Protein AF-A0A9E1YYZ7-F1 (afdb_monomer_lite)

Secondary structure (DSSP, 8-state):
---SHHHHHHHHHHHHHHHHHHHHHHHHHHH------EEEEEEETTEEEEEEE-SSS-EEEEEEETTTTEEEEEEEE-TTSS-EEEEEEEEEHHHHHHHHT-

Structure (mmCIF, N/CA/C/O backbone):
data_AF-A0A9E1YYZ7-F1
#
_entry.id   AF-A0A9E1YYZ7-F1
#
loop_
_atom_site.group_PDB
_atom_site.id
_atom_site.type_symbol
_atom_site.label_atom_id
_atom_site.label_alt_id
_atom_site.label_comp_id
_atom_site.label_asym_id
_atom_site.label_entity_id
_atom_site.label_seq_id
_atom_site.pdbx_PDB_ins_code
_atom_site.Cartn_x
_atom_site.Cartn_y
_atom_site.Cartn_z
_atom_site.occupancy
_atom_site.B_iso_or_equiv
_atom_site.auth_seq_id
_atom_site.auth_comp_id
_atom_site.auth_asym_id
_atom_site.auth_atom_id
_atom_site.pdbx_PDB_model_num
ATOM 1 N N . MET A 1 1 ? -28.867 10.443 60.320 1.00 43.88 1 MET A N 1
ATOM 2 C CA . MET A 1 1 ? -29.256 9.345 59.411 1.00 43.88 1 MET A CA 1
ATOM 3 C C . MET A 1 1 ? -29.344 9.903 57.996 1.00 43.88 1 MET A C 1
ATOM 5 O O . MET A 1 1 ? -30.410 10.310 57.576 1.00 43.88 1 MET A O 1
ATOM 9 N N . MET A 1 2 ? -28.209 10.028 57.307 1.00 48.16 2 MET A N 1
ATOM 10 C CA . MET A 1 2 ? -28.109 10.442 55.899 1.00 48.16 2 MET A CA 1
ATOM 11 C C . MET A 1 2 ? -26.745 9.946 55.428 1.00 48.16 2 MET A C 1
ATOM 13 O O . MET A 1 2 ? -25.747 10.566 55.770 1.00 48.16 2 MET A O 1
ATOM 17 N N . ASN A 1 3 ? -26.691 8.775 54.784 1.00 55.59 3 ASN A N 1
ATOM 18 C CA . ASN A 1 3 ? -25.524 8.370 53.983 1.00 55.59 3 ASN A CA 1
ATOM 19 C C . ASN A 1 3 ? -25.725 7.140 53.078 1.00 55.59 3 ASN A C 1
ATOM 21 O O . ASN A 1 3 ? -24.778 6.725 52.421 1.00 55.59 3 ASN A O 1
ATOM 25 N N . GLU A 1 4 ? -26.925 6.561 52.990 1.00 52.31 4 GLU A N 1
ATOM 26 C CA . GLU A 1 4 ? -27.126 5.338 52.192 1.00 52.31 4 GLU A CA 1
ATOM 27 C C . GLU A 1 4 ? -27.673 5.596 50.780 1.00 52.31 4 GLU A C 1
ATOM 29 O O . GLU A 1 4 ? -27.535 4.746 49.909 1.00 52.31 4 GLU A O 1
ATOM 34 N N . GLN A 1 5 ? -28.238 6.777 50.497 1.00 52.91 5 GLN A N 1
ATOM 35 C CA . GLN A 1 5 ? -28.765 7.087 49.158 1.00 52.91 5 GLN A CA 1
ATOM 36 C C . GLN A 1 5 ? -27.691 7.565 48.165 1.00 52.91 5 GLN A C 1
ATOM 38 O O . GLN A 1 5 ? -27.871 7.438 46.955 1.00 52.91 5 GLN A O 1
ATOM 43 N N . GLN A 1 6 ? -26.560 8.097 48.638 1.00 53.53 6 GLN A N 1
ATOM 44 C CA . GLN A 1 6 ? -25.582 8.767 47.769 1.00 53.53 6 GLN A CA 1
ATOM 45 C C . GLN A 1 6 ? -24.652 7.787 47.029 1.00 53.53 6 GLN A C 1
ATOM 47 O O . GLN A 1 6 ? -24.253 8.048 45.894 1.00 53.53 6 GLN A O 1
ATOM 52 N N . THR A 1 7 ? -24.366 6.624 47.616 1.00 54.91 7 THR A N 1
ATOM 53 C CA . THR A 1 7 ? -23.560 5.550 47.007 1.00 54.91 7 THR A CA 1
ATOM 54 C C . THR A 1 7 ? -24.288 4.844 45.864 1.00 54.91 7 THR A C 1
ATOM 56 O O . THR A 1 7 ? -23.683 4.560 44.830 1.00 54.91 7 THR A O 1
ATOM 59 N N . THR A 1 8 ? -25.595 4.609 45.997 1.00 56.97 8 THR A N 1
ATOM 60 C CA . THR A 1 8 ? -26.405 3.964 44.951 1.00 56.97 8 THR A CA 1
ATOM 61 C C . THR A 1 8 ? -26.566 4.863 43.723 1.00 56.97 8 THR A C 1
ATOM 63 O O . THR A 1 8 ? -26.434 4.388 42.595 1.00 56.97 8 THR A O 1
ATOM 66 N N . ILE A 1 9 ? -26.775 6.171 43.929 1.00 59.41 9 ILE A N 1
ATOM 67 C CA . ILE A 1 9 ? -26.885 7.160 42.842 1.00 59.41 9 ILE A CA 1
ATOM 68 C C . ILE A 1 9 ? -25.544 7.316 42.106 1.00 59.41 9 ILE A C 1
ATOM 70 O O . ILE A 1 9 ? -25.521 7.377 40.875 1.00 59.41 9 ILE A O 1
ATOM 74 N N . GLY A 1 10 ? -24.423 7.318 42.838 1.00 61.66 10 GLY A N 1
ATOM 75 C CA . GLY A 1 10 ? -23.079 7.371 42.252 1.00 61.66 10 GLY A CA 1
ATOM 76 C C . GLY A 1 10 ? -22.781 6.173 41.346 1.00 61.66 10 GLY A C 1
ATOM 77 O O . GLY A 1 10 ? -22.338 6.353 40.212 1.00 61.66 10 GLY A O 1
ATOM 78 N N . ASN A 1 11 ? -23.112 4.959 41.798 1.00 69.50 11 ASN A N 1
ATOM 79 C CA . ASN A 1 11 ? -22.945 3.743 40.997 1.00 69.50 11 ASN A CA 1
ATOM 80 C C . ASN A 1 11 ? -23.853 3.721 39.763 1.00 69.50 11 ASN A C 1
ATOM 82 O O . ASN A 1 11 ? -23.386 3.395 38.674 1.00 69.50 11 ASN A O 1
ATOM 86 N N . ALA A 1 12 ? -25.125 4.101 39.902 1.00 74.56 12 ALA A N 1
ATOM 87 C CA . ALA A 1 12 ? -26.054 4.143 38.774 1.00 74.56 12 ALA A CA 1
ATOM 88 C C . ALA A 1 12 ? -25.608 5.145 37.694 1.00 74.56 12 ALA A C 1
ATOM 90 O O . ALA A 1 12 ? -25.683 4.853 36.501 1.00 74.56 12 ALA A O 1
ATOM 91 N N . THR A 1 13 ? -25.083 6.301 38.108 1.00 79.12 13 THR A N 1
ATOM 92 C CA . THR A 1 13 ? -24.608 7.349 37.190 1.00 79.12 13 THR A CA 1
ATOM 93 C C . THR A 1 13 ? -23.330 6.932 36.456 1.00 79.12 13 THR A C 1
ATOM 95 O O . THR A 1 13 ? -23.216 7.155 35.252 1.00 79.12 13 THR A O 1
ATOM 98 N N . LEU A 1 14 ? -22.389 6.282 37.152 1.00 78.69 14 LEU A N 1
ATOM 99 C CA . LEU A 1 14 ? -21.162 5.741 36.550 1.00 78.69 14 LEU A CA 1
ATOM 100 C C . LEU A 1 14 ? -21.459 4.631 35.539 1.00 78.69 14 LEU A C 1
ATOM 102 O O . LEU A 1 14 ? -20.870 4.591 34.462 1.00 78.69 14 LEU A O 1
ATOM 106 N N . TRP A 1 15 ? -22.403 3.747 35.861 1.00 86.62 15 TRP A N 1
ATOM 107 C CA . TRP A 1 15 ? -22.825 2.697 34.941 1.00 86.62 15 TRP A CA 1
ATOM 108 C C . TRP A 1 15 ? -23.518 3.266 33.702 1.00 86.62 15 TRP A C 1
ATOM 110 O O . TRP A 1 15 ? -23.216 2.847 32.586 1.00 86.62 15 TRP A O 1
ATOM 120 N N . ALA A 1 16 ? -24.394 4.258 33.872 1.00 83.50 16 ALA A N 1
ATOM 121 C CA . ALA A 1 16 ? -25.065 4.911 3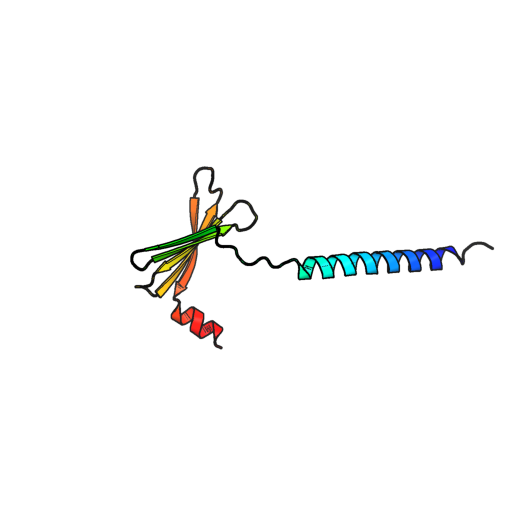2.752 1.00 83.50 16 ALA A CA 1
ATOM 122 C C . ALA A 1 16 ? -24.070 5.591 31.794 1.00 83.50 16 ALA A C 1
ATOM 124 O O . ALA A 1 16 ? -24.181 5.429 30.578 1.00 83.50 16 ALA A O 1
ATOM 125 N N . SER A 1 17 ? -23.066 6.304 32.316 1.00 85.00 17 SER A N 1
ATOM 126 C CA . SER A 1 17 ? -22.048 6.947 31.475 1.00 85.00 17 SER A CA 1
ATOM 127 C C . SER A 1 17 ? -21.137 5.930 30.785 1.00 85.00 17 SER A C 1
ATOM 129 O O . SER A 1 17 ? -20.847 6.090 29.598 1.00 85.00 17 SER A O 1
ATOM 131 N N . ALA A 1 18 ? -20.762 4.841 31.465 1.00 85.31 18 ALA A N 1
ATOM 132 C CA . ALA A 1 18 ? -19.983 3.756 30.870 1.00 85.31 18 ALA A CA 1
ATOM 133 C C . ALA A 1 18 ? -20.716 3.098 29.689 1.00 85.31 18 ALA A C 1
ATOM 135 O O . ALA A 1 18 ? -20.107 2.862 28.643 1.00 85.31 18 ALA A O 1
ATOM 136 N N . PHE A 1 19 ? -22.028 2.866 29.804 1.00 90.56 19 PHE A N 1
ATOM 137 C CA . PHE A 1 19 ? -22.834 2.334 28.701 1.00 90.56 19 PHE A CA 1
ATOM 138 C C . PHE A 1 19 ? -22.910 3.292 27.513 1.00 90.56 19 PHE A C 1
ATOM 140 O O . PHE A 1 19 ? -22.756 2.856 26.373 1.00 90.56 19 PHE A O 1
ATOM 147 N N . ILE A 1 20 ? -23.100 4.590 27.759 1.00 91.94 20 ILE A N 1
ATOM 148 C CA . ILE A 1 20 ? -23.171 5.600 26.693 1.00 91.94 20 ILE A CA 1
ATOM 149 C C . ILE A 1 20 ? -21.833 5.708 25.953 1.00 91.94 20 ILE A C 1
ATOM 151 O O . ILE A 1 20 ? -21.810 5.706 24.722 1.00 91.94 20 ILE A O 1
ATOM 155 N N . ILE A 1 21 ? -20.715 5.750 26.684 1.00 87.38 21 ILE A N 1
ATOM 156 C CA . ILE A 1 21 ? -19.371 5.788 26.091 1.00 87.38 21 ILE A CA 1
ATOM 157 C C . ILE A 1 21 ? -19.117 4.515 25.278 1.00 87.38 21 ILE A C 1
ATOM 159 O O . ILE A 1 21 ? -18.666 4.593 24.139 1.00 87.38 21 ILE A O 1
ATOM 163 N N . THR A 1 22 ? -19.468 3.347 25.818 1.00 87.69 22 THR A N 1
ATOM 164 C CA . THR A 1 22 ? -19.304 2.063 25.119 1.00 87.69 22 THR A CA 1
ATOM 165 C C . THR A 1 22 ? -20.143 2.010 23.842 1.00 87.69 22 THR A C 1
ATOM 167 O O . THR A 1 22 ? -19.644 1.608 22.792 1.00 87.69 22 THR A O 1
ATOM 170 N N . ALA A 1 23 ? -21.394 2.475 23.891 1.00 87.19 23 ALA A N 1
ATOM 171 C CA . ALA A 1 23 ? -22.258 2.561 22.718 1.00 87.19 23 ALA A CA 1
ATOM 172 C C . ALA A 1 23 ? -21.680 3.506 21.651 1.00 87.19 23 ALA A C 1
ATOM 174 O O . ALA A 1 23 ? -21.665 3.159 20.473 1.00 87.19 23 ALA A O 1
ATOM 175 N N . LEU A 1 24 ? -21.142 4.663 22.052 1.00 84.69 24 LEU A N 1
ATOM 176 C CA . LEU A 1 24 ? -20.461 5.591 21.145 1.00 84.69 24 LEU A CA 1
ATOM 177 C C . LEU A 1 24 ? -19.230 4.957 20.492 1.00 84.69 24 LEU A C 1
ATOM 179 O O . LEU A 1 24 ? -19.067 5.079 19.281 1.00 84.69 24 LEU A O 1
ATOM 183 N N . VAL A 1 25 ? -18.404 4.242 21.258 1.00 83.44 25 VAL A N 1
ATOM 184 C CA . VAL A 1 25 ? -17.220 3.542 20.736 1.00 83.44 25 VAL A CA 1
ATOM 185 C C . VAL A 1 25 ? -17.617 2.467 19.724 1.00 83.44 25 VAL A C 1
ATOM 187 O O . VAL A 1 25 ? -17.015 2.401 18.657 1.00 83.44 25 VAL A O 1
ATOM 190 N N . LEU A 1 26 ? -18.651 1.669 20.008 1.00 83.06 26 LEU A N 1
ATOM 191 C CA . LEU A 1 26 ? -19.148 0.639 19.087 1.00 83.06 26 LEU A CA 1
ATOM 192 C C . LEU A 1 26 ? -19.741 1.236 17.801 1.00 83.06 26 LEU A C 1
ATOM 194 O O . LEU A 1 26 ? -19.515 0.724 16.706 1.00 83.06 26 LEU A O 1
ATOM 198 N N . VAL A 1 27 ? -20.476 2.345 17.911 1.00 83.19 27 VAL A N 1
ATOM 199 C CA . VAL A 1 27 ? -21.023 3.051 16.743 1.00 83.19 27 VAL A CA 1
ATOM 200 C C . VAL A 1 27 ? -19.905 3.698 15.921 1.00 83.19 27 VAL A C 1
ATOM 202 O O . VAL A 1 27 ? -19.951 3.665 14.693 1.00 83.19 27 VAL A O 1
ATOM 205 N N . MET A 1 28 ? -18.887 4.273 16.565 1.00 74.00 28 MET A N 1
ATOM 206 C CA . MET A 1 28 ? -17.749 4.882 15.874 1.00 74.00 28 MET A CA 1
ATOM 207 C C . MET A 1 28 ? -16.823 3.839 15.241 1.00 74.00 28 MET A C 1
ATOM 209 O O . MET A 1 28 ? -16.352 4.070 14.130 1.00 74.00 28 MET A O 1
ATOM 213 N N . SER A 1 29 ? -16.610 2.682 15.876 1.00 58.22 29 SER A N 1
ATOM 214 C CA . SER A 1 29 ? -15.776 1.609 15.321 1.00 58.22 29 SER A CA 1
ATOM 215 C C . SER A 1 29 ? -16.396 0.997 14.065 1.00 58.22 29 SER A C 1
ATOM 217 O O . SER A 1 29 ? -15.693 0.785 13.082 1.00 58.22 29 SER A O 1
ATOM 219 N N . GLY A 1 30 ? -17.723 0.824 14.033 1.00 61.88 30 GLY A N 1
ATOM 220 C CA . GLY A 1 30 ? -18.440 0.380 12.834 1.00 61.88 30 GLY A CA 1
ATOM 221 C C . GLY A 1 30 ? -18.422 1.397 11.685 1.00 61.88 30 GLY A C 1
ATOM 222 O O . GLY A 1 30 ? -18.565 1.021 10.524 1.00 61.88 30 GLY A O 1
ATOM 223 N N . ARG A 1 31 ? -18.220 2.687 11.990 1.00 58.78 31 ARG A N 1
ATOM 224 C CA . ARG A 1 31 ? -18.056 3.763 10.993 1.00 58.78 31 ARG A CA 1
ATOM 225 C C . ARG A 1 31 ? -16.600 3.997 10.602 1.00 58.78 31 ARG A C 1
ATOM 227 O O . ARG A 1 31 ? -16.348 4.724 9.642 1.00 58.78 31 ARG A O 1
ATOM 234 N N . HIS A 1 32 ? -15.649 3.378 11.298 1.00 44.88 32 HIS A N 1
ATOM 235 C CA . HIS A 1 32 ? -14.233 3.449 10.972 1.00 44.88 32 HIS A CA 1
ATOM 236 C C . HIS A 1 32 ? -13.896 2.471 9.843 1.00 44.88 32 HIS A C 1
ATOM 238 O O . HIS A 1 32 ? -13.125 1.530 9.985 1.00 44.88 32 HIS A O 1
ATOM 244 N N . THR A 1 33 ? -14.492 2.705 8.677 1.00 46.16 33 THR A N 1
ATOM 245 C CA . THR A 1 33 ? -14.023 2.125 7.424 1.00 46.16 33 THR A CA 1
ATOM 246 C C . THR A 1 33 ? -13.049 3.117 6.806 1.00 46.16 33 THR A C 1
ATOM 248 O O . THR A 1 33 ? -13.357 3.741 5.789 1.00 46.16 33 THR A O 1
ATOM 251 N N . GLN A 1 34 ? -11.879 3.311 7.422 1.00 47.56 34 GLN A N 1
ATOM 252 C CA . GLN A 1 34 ? -10.759 3.918 6.704 1.00 47.56 34 GLN A CA 1
ATOM 253 C C . GLN A 1 34 ? -10.297 2.897 5.658 1.00 47.56 34 GLN A C 1
ATOM 255 O O . GLN A 1 34 ? -9.321 2.174 5.823 1.00 47.56 34 GLN A O 1
ATOM 260 N N . ARG A 1 35 ? -11.065 2.781 4.570 1.00 42.81 35 ARG A N 1
ATOM 261 C CA . ARG A 1 35 ? -10.520 2.260 3.324 1.00 42.81 35 ARG A CA 1
ATOM 262 C C . ARG A 1 35 ? -9.406 3.232 2.961 1.00 42.81 35 ARG A C 1
ATOM 264 O O . ARG A 1 35 ? -9.668 4.433 2.916 1.00 42.81 35 ARG A O 1
ATOM 271 N N . ALA A 1 36 ? -8.189 2.726 2.774 1.00 44.53 36 ALA A N 1
ATOM 272 C CA . ALA A 1 36 ? -7.112 3.504 2.181 1.00 44.53 36 ALA A CA 1
ATOM 273 C C . ALA A 1 36 ? -7.636 4.011 0.834 1.00 44.53 36 ALA A C 1
ATOM 275 O O . ALA A 1 36 ? -7.825 3.233 -0.100 1.00 44.53 36 ALA A O 1
ATOM 276 N N . ASN A 1 37 ? -8.036 5.279 0.795 1.00 43.97 37 ASN A N 1
ATOM 277 C CA . ASN A 1 37 ? -8.577 5.882 -0.403 1.00 43.97 37 ASN A CA 1
ATOM 278 C C . ASN A 1 37 ? -7.372 6.399 -1.169 1.00 43.97 37 ASN A C 1
ATOM 280 O O . ASN A 1 37 ? -6.698 7.320 -0.708 1.00 43.97 37 ASN A O 1
ATOM 284 N N . ALA A 1 38 ? -7.062 5.738 -2.278 1.00 53.28 38 ALA A N 1
ATOM 285 C CA . ALA A 1 38 ? -6.058 6.244 -3.184 1.00 53.28 38 ALA A CA 1
ATOM 286 C C . ALA A 1 38 ? -6.612 7.524 -3.813 1.00 53.28 38 ALA A C 1
ATOM 288 O O . ALA A 1 38 ? -7.580 7.463 -4.570 1.00 53.28 38 ALA A O 1
ATOM 289 N N . GLU A 1 39 ? -6.036 8.676 -3.476 1.00 66.12 39 GLU A N 1
ATOM 290 C CA . GLU A 1 39 ? -6.455 9.956 -4.057 1.00 66.12 39 GLU A CA 1
ATOM 291 C C . GLU A 1 39 ? -6.158 10.007 -5.556 1.00 66.12 39 GLU A C 1
ATOM 293 O O . GLU A 1 39 ? -6.901 10.625 -6.318 1.00 66.12 3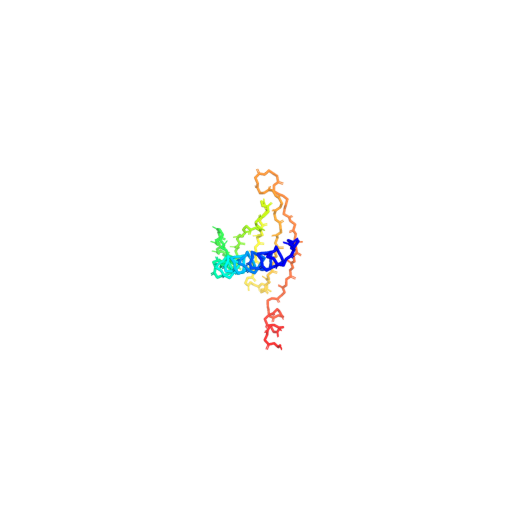9 GLU A O 1
ATOM 298 N N . GLY A 1 40 ? -5.113 9.304 -5.993 1.00 69.50 40 GLY A N 1
ATOM 299 C CA . GLY A 1 40 ? -4.778 9.138 -7.395 1.00 69.50 40 GLY A CA 1
ATOM 300 C C . GLY A 1 40 ? -4.184 7.765 -7.666 1.00 69.50 40 GLY A C 1
ATOM 301 O O . GLY A 1 40 ? -3.315 7.290 -6.934 1.00 69.50 40 GLY A O 1
ATOM 302 N N . VAL A 1 41 ? -4.643 7.145 -8.752 1.00 80.00 41 VAL A N 1
ATOM 303 C CA . VAL A 1 41 ? -4.002 5.977 -9.357 1.00 80.00 41 VAL A CA 1
ATOM 304 C C . VAL A 1 41 ? -3.635 6.344 -10.782 1.00 80.00 41 VAL A C 1
ATOM 306 O O . VAL A 1 41 ? -4.495 6.774 -11.551 1.00 80.00 41 VAL A O 1
ATOM 309 N N . ASN A 1 42 ? -2.366 6.185 -11.139 1.00 83.25 42 ASN A N 1
ATOM 310 C CA . ASN A 1 42 ? -1.905 6.352 -12.510 1.00 83.25 42 ASN A CA 1
ATOM 311 C C . ASN A 1 42 ? -1.067 5.137 -12.897 1.00 83.25 42 ASN A C 1
ATOM 313 O O . ASN A 1 42 ? -0.154 4.763 -12.167 1.00 83.25 42 ASN A O 1
ATOM 317 N N . SER A 1 43 ? -1.397 4.515 -14.024 1.00 85.62 43 SER A N 1
ATOM 318 C CA . SER A 1 43 ? -0.676 3.361 -14.545 1.00 85.62 43 SER A CA 1
ATOM 319 C C . SER A 1 43 ? -0.239 3.652 -15.974 1.00 85.62 43 SER A C 1
ATOM 321 O O . SER A 1 43 ? -1.066 3.973 -16.830 1.00 85.62 43 SER A O 1
ATOM 323 N N . ALA A 1 44 ? 1.068 3.588 -16.216 1.00 84.88 44 ALA A N 1
ATOM 324 C CA . ALA A 1 44 ? 1.664 3.821 -17.522 1.00 84.88 44 ALA A CA 1
ATOM 325 C C . ALA A 1 44 ? 3.015 3.106 -17.629 1.00 84.88 44 ALA A C 1
ATOM 327 O O . ALA A 1 44 ? 3.807 3.121 -16.690 1.00 84.88 44 ALA A O 1
ATOM 328 N N . ASN A 1 45 ? 3.300 2.530 -18.801 1.00 85.06 45 ASN A N 1
ATOM 329 C CA . ASN A 1 45 ? 4.595 1.925 -19.142 1.00 85.06 45 ASN A CA 1
ATOM 330 C C . ASN A 1 45 ? 5.125 0.906 -18.110 1.00 85.06 45 ASN A C 1
ATOM 332 O O . ASN A 1 45 ? 6.311 0.921 -17.804 1.00 85.06 45 ASN A O 1
ATOM 336 N N . GLY A 1 46 ? 4.257 0.048 -17.563 1.00 84.00 46 GLY A N 1
ATOM 337 C CA . GLY A 1 46 ? 4.658 -0.974 -16.583 1.00 84.00 46 GLY A CA 1
ATOM 338 C C . GLY A 1 46 ? 4.899 -0.437 -15.171 1.00 84.00 46 GLY A C 1
ATOM 339 O O . GLY A 1 46 ? 5.368 -1.171 -14.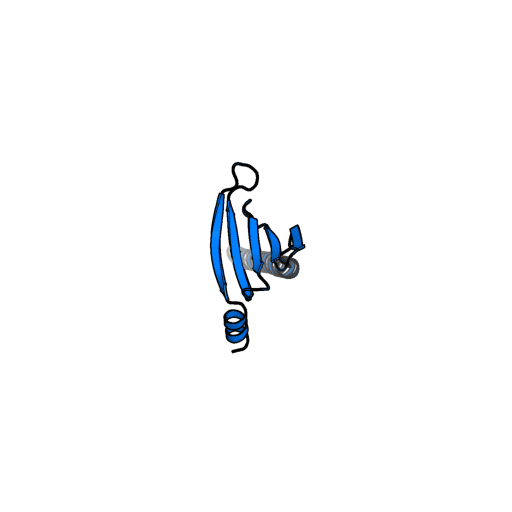310 1.00 84.00 46 GLY A O 1
ATOM 340 N N . PHE A 1 47 ? 4.567 0.829 -14.913 1.00 87.12 47 PHE A N 1
ATOM 341 C CA . PHE A 1 47 ? 4.584 1.402 -13.576 1.00 87.12 47 PHE A CA 1
ATOM 342 C C . PHE A 1 47 ? 3.172 1.765 -13.144 1.00 87.12 47 PHE A C 1
ATOM 344 O O . PHE A 1 47 ? 2.424 2.400 -13.891 1.00 87.12 47 PHE A O 1
ATOM 351 N N . THR A 1 48 ? 2.825 1.418 -11.911 1.00 88.69 48 THR A N 1
ATOM 352 C CA . THR A 1 48 ? 1.586 1.850 -11.267 1.00 88.69 48 THR A CA 1
ATOM 353 C C . THR A 1 48 ? 1.913 2.673 -10.031 1.00 88.69 48 THR A C 1
ATOM 355 O O . THR A 1 48 ? 2.583 2.212 -9.113 1.00 88.69 48 THR A O 1
ATOM 358 N N . LEU A 1 49 ? 1.427 3.908 -10.018 1.00 88.06 49 LEU A N 1
ATOM 359 C CA . LEU A 1 49 ? 1.598 4.887 -8.954 1.00 88.06 49 LEU A CA 1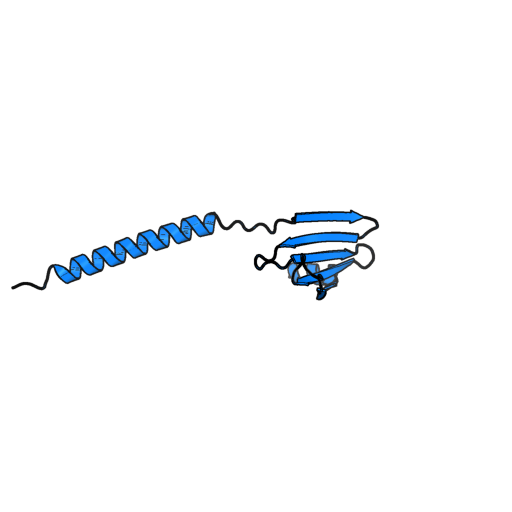
ATOM 360 C C . LEU A 1 49 ? 0.278 5.032 -8.199 1.00 88.06 49 LEU A C 1
ATOM 362 O O . LEU A 1 49 ? -0.771 5.230 -8.816 1.00 88.06 49 LEU A O 1
ATOM 366 N N . LEU A 1 50 ? 0.336 4.966 -6.874 1.00 87.44 50 LEU A N 1
ATOM 367 C CA . LEU A 1 50 ? -0.814 5.107 -5.989 1.00 87.44 50 LEU A CA 1
ATOM 368 C C . LEU A 1 50 ? -0.482 6.100 -4.879 1.00 87.44 50 LEU A C 1
ATOM 370 O O . LEU A 1 50 ? 0.429 5.852 -4.091 1.00 87.44 50 LEU A O 1
ATOM 374 N N . THR A 1 51 ? -1.216 7.204 -4.789 1.00 82.31 51 THR A N 1
ATOM 375 C CA . THR A 1 51 ? -1.059 8.172 -3.696 1.00 82.31 51 THR A CA 1
ATOM 376 C C . THR A 1 51 ? -2.150 7.989 -2.653 1.00 82.31 51 THR A C 1
ATOM 378 O O . THR A 1 51 ? -3.322 7.849 -2.988 1.00 82.31 51 THR A O 1
ATOM 381 N N . THR A 1 52 ? -1.785 8.000 -1.373 1.00 81.25 52 THR A N 1
ATOM 382 C CA . THR A 1 52 ? -2.745 8.029 -0.260 1.00 81.25 52 THR A CA 1
ATOM 383 C C . THR A 1 52 ? -2.306 9.036 0.785 1.00 81.25 52 THR A C 1
ATOM 385 O O . THR A 1 52 ? -1.127 9.134 1.131 1.00 81.25 52 THR A O 1
ATOM 388 N N . LEU A 1 53 ? -3.277 9.731 1.365 1.00 76.00 53 LEU A N 1
ATOM 389 C CA . LEU A 1 53 ? -3.050 10.551 2.545 1.00 76.00 53 LEU A CA 1
ATOM 390 C C . LEU A 1 53 ? -2.704 9.659 3.740 1.00 76.00 53 LEU A C 1
ATOM 392 O O . LEU A 1 53 ? -3.349 8.632 3.964 1.00 76.00 53 LEU A O 1
ATOM 396 N N . ASN A 1 54 ? -1.733 10.080 4.549 1.00 70.00 54 ASN A N 1
ATOM 397 C CA . ASN A 1 54 ? -1.392 9.400 5.801 1.00 70.00 54 ASN A CA 1
ATOM 398 C C . ASN A 1 54 ? -2.119 9.976 7.035 1.00 70.00 54 ASN A C 1
ATOM 400 O O . ASN A 1 54 ? -1.825 9.597 8.168 1.00 70.00 54 ASN A O 1
ATOM 404 N N . GLY A 1 55 ? -3.045 10.918 6.823 1.00 63.31 55 GLY A N 1
ATOM 405 C CA . GLY A 1 55 ? -3.837 11.561 7.875 1.00 63.31 55 GLY A CA 1
ATOM 406 C C . GLY A 1 55 ? -3.111 12.642 8.687 1.00 63.31 55 GLY A C 1
ATOM 407 O O . GLY A 1 55 ? -3.743 13.275 9.525 1.00 63.31 55 GLY A O 1
ATOM 408 N N . GLN A 1 56 ? -1.821 12.891 8.436 1.00 64.25 56 GLN A N 1
ATOM 409 C CA . GLN A 1 56 ? -0.999 13.880 9.155 1.00 64.25 56 GLN A CA 1
ATOM 410 C C . GLN A 1 56 ? -0.514 15.032 8.256 1.00 64.25 56 GLN A C 1
ATOM 412 O O . GLN A 1 56 ? 0.417 15.749 8.610 1.00 64.25 56 GLN A O 1
ATOM 417 N N . GLY A 1 57 ? -1.131 15.214 7.084 1.00 59.75 57 GLY A N 1
ATOM 418 C CA . GLY A 1 57 ? -0.692 16.202 6.089 1.00 59.75 57 GLY A CA 1
ATOM 419 C C . GLY A 1 57 ? 0.529 15.765 5.271 1.00 59.75 57 GLY A C 1
ATOM 420 O O . GLY A 1 57 ? 1.104 16.583 4.559 1.00 59.75 57 GLY A O 1
ATOM 421 N N . SER A 1 58 ? 0.909 14.490 5.362 1.00 61.06 58 SER A N 1
ATOM 422 C CA . SER A 1 58 ? 1.899 13.850 4.497 1.00 61.06 58 SER A CA 1
ATOM 423 C C . SER A 1 58 ? 1.218 12.794 3.619 1.00 61.06 58 SER A C 1
ATOM 425 O O . SER A 1 58 ? 0.131 12.292 3.930 1.00 61.06 58 SER A O 1
ATOM 427 N N . GLU A 1 59 ? 1.862 12.446 2.514 1.00 77.56 59 GLU A N 1
ATOM 428 C CA . GLU A 1 59 ? 1.343 11.493 1.529 1.00 77.56 59 GLU A CA 1
ATOM 429 C C . GLU A 1 59 ? 2.274 10.290 1.427 1.00 77.56 59 GLU A C 1
ATOM 431 O O . GLU A 1 59 ? 3.496 10.428 1.485 1.00 77.56 59 GLU A O 1
ATOM 436 N N . PHE A 1 60 ? 1.704 9.099 1.271 1.00 85.00 60 PHE A N 1
ATOM 437 C CA . PHE A 1 60 ? 2.451 7.946 0.794 1.00 85.00 60 PHE A CA 1
ATOM 438 C C . PHE A 1 60 ? 2.237 7.803 -0.705 1.00 85.00 60 PHE A C 1
ATOM 440 O O . PHE A 1 60 ? 1.101 7.846 -1.177 1.00 85.00 60 PHE A O 1
ATOM 447 N N . LEU A 1 61 ? 3.328 7.587 -1.431 1.00 86.06 61 LEU A N 1
ATOM 448 C CA . LEU A 1 61 ? 3.311 7.201 -2.832 1.00 86.06 61 LEU A CA 1
ATOM 449 C C . LEU A 1 61 ? 3.818 5.766 -2.943 1.00 86.06 61 LEU A C 1
ATOM 451 O O . LEU A 1 61 ? 4.985 5.487 -2.672 1.00 86.06 61 LEU A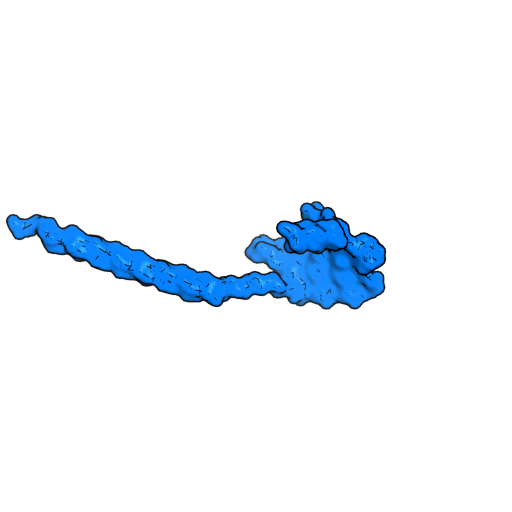 O 1
ATOM 455 N N . TYR A 1 62 ? 2.942 4.862 -3.355 1.00 89.69 62 TYR A N 1
ATOM 456 C CA . TYR A 1 62 ? 3.308 3.500 -3.709 1.00 89.69 62 TYR A CA 1
ATOM 457 C C . TYR A 1 62 ? 3.610 3.454 -5.202 1.00 89.69 62 TYR A C 1
ATOM 459 O O . TYR A 1 62 ? 2.818 3.923 -6.015 1.00 89.69 62 TYR A O 1
ATOM 467 N N . LEU A 1 63 ? 4.752 2.879 -5.546 1.00 90.56 63 LEU A N 1
ATOM 468 C CA . LEU A 1 63 ? 5.171 2.583 -6.903 1.00 90.56 63 LEU A CA 1
ATOM 469 C C . LEU A 1 63 ? 5.254 1.067 -7.044 1.00 90.56 63 LEU A C 1
ATOM 471 O O . LEU A 1 63 ? 6.007 0.416 -6.322 1.00 90.56 63 LEU A O 1
ATOM 475 N N . ILE A 1 6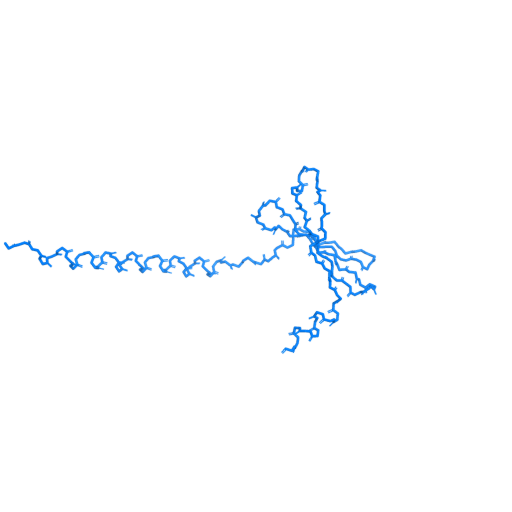4 ? 4.487 0.523 -7.974 1.00 92.56 64 ILE A N 1
ATOM 476 C CA . ILE A 1 64 ? 4.592 -0.859 -8.422 1.00 92.56 64 ILE A CA 1
ATOM 477 C C . ILE A 1 64 ? 5.289 -0.832 -9.775 1.00 92.56 64 ILE A C 1
ATOM 479 O O . ILE A 1 64 ? 4.830 -0.140 -10.681 1.00 92.56 64 ILE A O 1
ATOM 483 N N . ASP A 1 65 ? 6.399 -1.549 -9.882 1.00 92.00 65 ASP A N 1
ATOM 484 C CA . ASP A 1 65 ? 7.115 -1.790 -11.130 1.00 92.00 65 ASP A CA 1
ATOM 485 C C . ASP A 1 65 ? 6.839 -3.227 -11.577 1.00 92.00 65 ASP A C 1
ATOM 487 O O . ASP A 1 65 ? 7.204 -4.185 -10.886 1.00 92.00 65 ASP A O 1
ATOM 491 N N . ASP A 1 66 ? 6.171 -3.363 -12.719 1.00 89.56 66 ASP A N 1
ATOM 492 C CA . ASP A 1 66 ? 5.761 -4.639 -13.291 1.00 89.56 66 ASP A CA 1
ATOM 493 C C . ASP A 1 66 ? 6.957 -5.419 -13.860 1.00 89.56 66 ASP A C 1
ATOM 495 O O . ASP A 1 66 ? 6.959 -6.651 -13.805 1.00 89.56 66 ASP A O 1
ATOM 499 N N . GLU A 1 67 ? 8.000 -4.741 -14.359 1.00 90.31 67 GLU A N 1
ATOM 500 C CA . GLU A 1 67 ? 9.169 -5.413 -14.942 1.00 90.31 67 GLU A CA 1
ATOM 501 C C . GLU A 1 67 ? 10.043 -6.048 -13.864 1.00 90.31 67 GLU A C 1
ATOM 503 O O . GLU A 1 67 ? 10.445 -7.209 -13.976 1.00 90.31 67 GLU A O 1
ATOM 508 N N . SER A 1 68 ? 10.320 -5.303 -12.793 1.00 91.62 68 SER A N 1
ATOM 509 C CA . SER A 1 68 ? 11.118 -5.810 -11.672 1.00 91.62 68 SER A CA 1
ATOM 510 C C . SER A 1 68 ? 10.280 -6.526 -10.606 1.00 91.62 68 SER A C 1
ATOM 512 O O . SER A 1 68 ? 10.837 -7.131 -9.685 1.00 91.62 68 SER A O 1
ATOM 514 N N . SER A 1 69 ? 8.947 -6.504 -10.739 1.00 93.50 69 SER A N 1
ATOM 515 C CA . SER A 1 69 ? 7.995 -7.019 -9.747 1.00 93.50 69 SER A CA 1
ATOM 516 C C . SER A 1 69 ? 8.286 -6.471 -8.347 1.00 93.50 69 SER A C 1
ATOM 518 O O . SER A 1 69 ? 8.361 -7.216 -7.363 1.00 93.50 69 SER A O 1
ATOM 520 N N . MET A 1 70 ? 8.487 -5.159 -8.255 1.00 95.06 70 MET A N 1
ATOM 521 C CA . MET A 1 70 ? 8.817 -4.472 -7.011 1.00 95.06 70 MET A CA 1
ATOM 522 C C . MET A 1 70 ? 7.704 -3.539 -6.557 1.00 95.06 70 MET A C 1
ATOM 524 O O . MET A 1 70 ? 7.075 -2.854 -7.354 1.00 95.06 70 MET A O 1
ATOM 528 N N . LEU A 1 71 ? 7.520 -3.478 -5.240 1.00 93.81 71 LEU A N 1
ATOM 529 C CA . LEU A 1 71 ? 6.767 -2.438 -4.558 1.00 93.81 71 LEU A CA 1
ATOM 530 C C . LEU A 1 71 ? 7.749 -1.510 -3.852 1.00 93.81 71 LEU A C 1
ATOM 532 O O . LEU A 1 71 ? 8.511 -1.954 -2.994 1.00 93.81 71 LEU A O 1
ATOM 536 N N . ILE A 1 72 ? 7.699 -0.223 -4.164 1.00 93.31 72 ILE A N 1
ATOM 537 C CA . ILE A 1 72 ? 8.477 0.819 -3.497 1.00 93.31 72 ILE A CA 1
ATOM 538 C C . ILE A 1 72 ? 7.500 1.805 -2.866 1.00 93.31 72 ILE A C 1
ATOM 540 O O . ILE A 1 72 ? 6.534 2.226 -3.495 1.00 93.31 72 ILE A O 1
ATOM 544 N N . VAL A 1 73 ? 7.740 2.171 -1.612 1.00 92.12 73 VAL A N 1
ATOM 545 C CA . VAL A 1 73 ? 6.902 3.107 -0.862 1.00 92.12 73 VAL A CA 1
ATOM 546 C C . VAL A 1 73 ? 7.714 4.341 -0.535 1.00 92.12 73 VAL A C 1
ATOM 548 O O . VAL A 1 73 ? 8.734 4.261 0.151 1.00 92.12 73 VAL A O 1
ATOM 551 N N . TYR A 1 74 ? 7.229 5.488 -0.989 1.00 89.31 74 TYR A N 1
ATOM 552 C CA . TYR A 1 74 ? 7.777 6.794 -0.671 1.00 89.31 74 TYR A CA 1
ATOM 553 C C . TYR A 1 74 ? 6.899 7.497 0.357 1.00 89.31 74 TYR A C 1
ATOM 555 O O . TYR A 1 74 ? 5.675 7.487 0.249 1.00 89.31 74 TYR A O 1
ATOM 563 N N . SER A 1 75 ? 7.532 8.138 1.334 1.00 87.19 75 SER A N 1
ATOM 564 C CA . SER A 1 75 ? 6.901 9.126 2.203 1.00 87.19 75 SER A CA 1
ATOM 565 C C . SER A 1 75 ? 7.185 10.514 1.648 1.00 87.19 75 SER A C 1
ATOM 567 O O . SER A 1 75 ? 8.340 10.868 1.399 1.00 87.19 75 SER A O 1
ATOM 569 N N . ILE A 1 76 ? 6.135 11.305 1.476 1.00 81.75 76 ILE A N 1
ATOM 570 C CA . ILE A 1 76 ? 6.196 12.684 1.008 1.00 81.75 76 ILE A CA 1
ATOM 571 C C . ILE A 1 76 ? 5.823 13.580 2.180 1.00 81.75 76 ILE A C 1
ATOM 573 O O . ILE A 1 76 ? 4.661 13.668 2.584 1.00 81.75 76 ILE A O 1
ATOM 577 N N . SER A 1 77 ? 6.832 14.237 2.742 1.00 71.56 77 SER A N 1
ATOM 578 C CA . SER A 1 77 ? 6.634 15.198 3.823 1.00 71.56 77 SER A CA 1
ATOM 579 C C . SER A 1 77 ? 6.283 16.560 3.240 1.00 71.56 77 SER A C 1
ATOM 581 O O . SER A 1 77 ? 7.056 17.101 2.450 1.00 71.56 77 SER A O 1
ATOM 583 N N . ASN A 1 78 ? 5.148 17.119 3.669 1.00 65.69 78 ASN A N 1
ATOM 584 C CA . ASN A 1 78 ? 4.657 18.438 3.260 1.00 65.69 78 ASN A CA 1
ATOM 585 C C . ASN A 1 78 ? 4.523 18.594 1.723 1.00 65.69 78 ASN A C 1
ATOM 587 O O . ASN A 1 78 ? 5.305 19.313 1.096 1.00 65.69 78 ASN A O 1
ATOM 591 N N . PRO A 1 79 ? 3.521 17.945 1.099 1.00 60.34 79 PRO A N 1
ATOM 592 C CA . PRO A 1 79 ? 3.350 17.932 -0.358 1.00 60.34 79 PRO A CA 1
ATOM 593 C C . PRO A 1 79 ? 3.100 19.327 -0.965 1.00 60.34 79 PRO A C 1
ATOM 595 O O . PRO A 1 79 ? 3.289 19.516 -2.164 1.00 60.34 79 PRO A O 1
ATOM 598 N N . GLN A 1 80 ? 2.731 20.327 -0.153 1.00 62.38 80 GLN A N 1
ATOM 599 C CA . GLN A 1 80 ? 2.437 21.692 -0.609 1.00 62.38 80 GLN A CA 1
ATOM 600 C C . GLN A 1 80 ? 3.663 22.624 -0.647 1.00 62.38 80 GLN A C 1
ATOM 602 O O . GLN A 1 80 ? 3.624 23.650 -1.325 1.00 62.38 80 GLN A O 1
ATOM 607 N N . LEU A 1 81 ? 4.752 22.306 0.068 1.00 50.28 81 LEU A N 1
ATOM 608 C CA . LEU A 1 81 ? 5.922 23.182 0.218 1.00 50.28 81 LEU A CA 1
ATOM 609 C C . LEU A 1 81 ? 7.220 22.365 0.172 1.00 50.28 81 LEU A C 1
ATOM 611 O O . LEU A 1 81 ? 7.623 21.788 1.177 1.00 50.28 81 LEU A O 1
ATOM 615 N N . ASN A 1 82 ? 7.905 22.379 -0.980 1.00 54.56 82 ASN A N 1
ATOM 616 C CA . ASN A 1 82 ? 9.178 21.675 -1.204 1.00 54.56 82 ASN A CA 1
ATOM 617 C C . ASN A 1 82 ? 9.114 20.197 -0.792 1.00 54.56 82 ASN A C 1
ATOM 619 O O . ASN A 1 82 ? 9.842 19.756 0.099 1.00 54.56 82 ASN A O 1
ATOM 623 N N . ALA A 1 83 ? 8.233 19.452 -1.464 1.00 62.66 83 ALA A N 1
ATOM 624 C CA . ALA A 1 83 ? 8.016 18.031 -1.241 1.00 62.66 83 ALA A CA 1
ATOM 625 C C . ALA A 1 83 ? 9.347 17.261 -1.266 1.00 62.66 83 ALA A C 1
ATOM 627 O O . ALA A 1 83 ? 9.969 17.074 -2.315 1.00 62.66 83 ALA A O 1
ATOM 628 N N . LYS A 1 84 ? 9.790 16.813 -0.089 1.00 70.12 84 LYS A N 1
ATOM 629 C CA . LYS A 1 84 ? 10.919 15.895 0.034 1.00 70.12 84 LYS A CA 1
ATOM 630 C C . LYS A 1 84 ? 10.360 14.479 0.005 1.00 70.12 84 LYS A C 1
ATOM 632 O O . LYS A 1 84 ? 9.606 14.096 0.899 1.00 70.12 84 LYS A O 1
ATOM 637 N N . MET A 1 85 ? 10.724 13.731 -1.032 1.00 79.50 85 MET A N 1
ATOM 638 C CA . MET A 1 85 ? 10.385 12.317 -1.160 1.00 79.50 85 MET A CA 1
ATOM 639 C C . MET A 1 85 ? 11.494 11.472 -0.547 1.00 79.50 85 MET A C 1
ATOM 641 O O . MET A 1 85 ? 12.660 11.598 -0.922 1.00 79.50 85 MET A O 1
ATOM 645 N N . GLU A 1 86 ? 11.127 10.600 0.381 1.00 86.81 86 GLU A N 1
ATOM 646 C CA . GLU A 1 86 ? 12.043 9.655 1.011 1.00 86.81 86 GLU A CA 1
ATOM 647 C C . GLU A 1 86 ? 11.520 8.236 0.821 1.00 86.81 86 GLU A C 1
ATOM 649 O O . GLU A 1 86 ? 10.322 7.990 0.955 1.00 86.81 86 GLU A O 1
ATOM 654 N N . ILE A 1 87 ? 12.408 7.292 0.505 1.00 88.81 87 ILE A N 1
ATOM 655 C CA . ILE A 1 87 ? 12.034 5.878 0.434 1.00 88.81 87 ILE A CA 1
ATOM 656 C C . ILE A 1 87 ? 11.774 5.404 1.859 1.00 88.81 87 ILE A C 1
ATOM 658 O O . ILE A 1 87 ? 12.681 5.375 2.688 1.00 88.81 87 ILE A O 1
ATOM 662 N N . SER A 1 88 ? 10.532 5.020 2.127 1.00 89.75 88 SER A N 1
ATOM 663 C CA . SER A 1 88 ? 10.142 4.426 3.398 1.00 89.75 88 SER A CA 1
ATOM 664 C C . SER A 1 88 ? 10.378 2.921 3.399 1.00 89.75 88 SER A C 1
ATOM 666 O O . SER A 1 88 ? 10.739 2.370 4.436 1.00 89.75 88 SER A O 1
ATOM 668 N N . ALA A 1 89 ? 10.144 2.253 2.268 1.00 91.12 89 ALA A N 1
ATOM 669 C CA . ALA A 1 89 ? 10.341 0.817 2.138 1.00 91.12 89 ALA A CA 1
ATOM 670 C C . ALA A 1 89 ? 10.410 0.371 0.675 1.00 91.12 89 ALA A C 1
ATOM 672 O O . ALA A 1 89 ? 9.939 1.068 -0.224 1.00 91.12 89 ALA A O 1
ATOM 673 N N . ALA A 1 90 ? 10.969 -0.816 0.452 1.00 92.94 90 ALA A N 1
ATOM 674 C CA . ALA A 1 90 ? 10.980 -1.479 -0.843 1.00 92.94 90 ALA A CA 1
ATOM 675 C C . ALA A 1 90 ? 10.926 -2.999 -0.654 1.00 92.94 90 ALA A C 1
ATOM 677 O O . ALA A 1 90 ? 11.639 -3.548 0.189 1.00 92.94 90 ALA A O 1
ATOM 678 N N . TRP A 1 91 ? 10.100 -3.675 -1.448 1.00 95.00 91 TRP A N 1
ATOM 679 C CA . TRP A 1 91 ? 9.898 -5.118 -1.377 1.00 95.00 91 TRP A CA 1
ATOM 680 C C . TRP A 1 91 ? 9.781 -5.738 -2.764 1.00 95.00 91 TRP A C 1
ATOM 682 O O . TRP A 1 91 ? 9.180 -5.167 -3.670 1.00 95.00 91 TRP A O 1
ATOM 692 N N . TYR A 1 92 ? 10.311 -6.952 -2.903 1.00 94.69 92 TYR A N 1
ATOM 693 C CA . TYR A 1 92 ? 10.042 -7.806 -4.054 1.00 94.69 92 TYR A CA 1
ATOM 694 C C . TYR A 1 92 ? 8.686 -8.494 -3.866 1.00 94.69 92 TYR A C 1
ATOM 696 O O . TYR A 1 92 ? 8.476 -9.209 -2.878 1.00 94.69 92 TYR A O 1
ATOM 704 N N . LEU A 1 93 ? 7.763 -8.262 -4.799 1.00 93.06 93 LEU A N 1
ATOM 705 C CA . LEU A 1 93 ? 6.362 -8.660 -4.677 1.00 93.06 93 LEU A CA 1
ATOM 706 C C . LEU A 1 93 ? 6.177 -10.175 -4.505 1.00 93.06 93 LEU A C 1
ATOM 708 O O . LEU A 1 93 ? 5.456 -10.561 -3.584 1.00 93.06 93 LEU A O 1
ATOM 712 N N . PRO A 1 94 ? 6.844 -11.059 -5.273 1.00 93.50 94 PRO A N 1
ATOM 713 C CA . PRO A 1 94 ? 6.698 -12.499 -5.072 1.00 93.50 94 PRO A CA 1
ATOM 714 C C . PRO A 1 94 ? 7.092 -12.959 -3.668 1.00 93.50 94 PRO A C 1
ATOM 716 O O . PRO A 1 94 ? 6.378 -13.756 -3.066 1.00 93.50 94 PRO A O 1
ATOM 719 N N . SER A 1 95 ? 8.172 -12.418 -3.095 1.00 90.56 95 SER A N 1
ATOM 720 C CA . SER A 1 95 ? 8.554 -12.739 -1.712 1.00 90.56 95 SER A CA 1
ATOM 721 C C . SER A 1 95 ? 7.518 -12.242 -0.702 1.00 90.56 95 SER A C 1
ATOM 723 O O . SER A 1 95 ? 7.187 -12.961 0.243 1.00 90.56 95 SER A O 1
ATOM 725 N N . MET A 1 96 ? 6.974 -11.037 -0.906 1.00 89.31 96 MET A N 1
ATOM 726 C CA . MET A 1 96 ? 5.922 -10.473 -0.054 1.00 89.31 96 MET A CA 1
ATOM 727 C C . MET A 1 96 ? 4.659 -11.345 -0.071 1.00 89.31 96 MET A C 1
ATOM 729 O O . MET A 1 96 ? 4.143 -11.704 0.987 1.00 89.31 96 MET A O 1
ATOM 733 N N . PHE A 1 97 ? 4.190 -11.737 -1.257 1.00 90.62 97 PHE A N 1
ATOM 734 C CA . PHE A 1 97 ? 3.004 -12.581 -1.398 1.00 90.62 97 PHE A CA 1
ATOM 735 C C . PHE A 1 97 ? 3.227 -13.993 -0.858 1.00 90.62 97 PHE A C 1
ATOM 737 O O . PHE A 1 97 ? 2.364 -14.511 -0.156 1.00 90.62 97 PHE A O 1
ATOM 744 N N . ASN A 1 98 ? 4.399 -14.589 -1.090 1.00 91.25 98 ASN A N 1
ATOM 745 C CA . ASN A 1 98 ? 4.743 -15.892 -0.517 1.00 91.25 98 ASN A CA 1
ATOM 746 C C . ASN A 1 98 ? 4.781 -15.863 1.016 1.00 91.25 98 ASN A C 1
ATOM 748 O O . ASN A 1 98 ? 4.471 -16.863 1.655 1.00 91.25 98 ASN A O 1
ATOM 752 N N . THR A 1 99 ? 5.144 -14.726 1.615 1.00 89.69 99 THR A N 1
ATOM 753 C CA . THR A 1 99 ? 5.111 -14.555 3.074 1.00 89.69 99 THR A CA 1
ATOM 754 C C . THR A 1 99 ? 3.675 -14.451 3.584 1.00 89.69 99 THR A C 1
ATOM 756 O O . THR A 1 99 ? 3.369 -15.014 4.622 1.00 89.69 99 THR A O 1
ATOM 759 N N . ALA A 1 100 ? 2.786 -13.773 2.854 1.00 81.75 100 ALA A N 1
ATOM 760 C CA . ALA A 1 100 ? 1.387 -13.591 3.251 1.00 81.75 100 ALA A CA 1
ATOM 761 C C . ALA A 1 100 ? 0.519 -14.856 3.106 1.00 81.75 100 ALA A C 1
ATOM 763 O O . ALA A 1 100 ? -0.567 -14.924 3.678 1.00 81.75 100 ALA A O 1
ATOM 764 N N . LEU A 1 101 ? 0.965 -15.826 2.303 1.00 80.31 101 LEU A N 1
ATOM 765 C CA . LEU A 1 101 ? 0.277 -17.102 2.095 1.00 80.31 101 LEU A CA 1
ATOM 766 C C . LEU A 1 101 ? 0.610 -18.163 3.158 1.00 80.31 101 LEU A C 1
ATOM 768 O O . LEU A 1 101 ? -0.070 -19.188 3.195 1.00 80.31 101 LEU A O 1
ATOM 772 N N . ASN A 1 102 ? 1.635 -17.931 3.983 1.00 57.84 102 ASN A N 1
ATOM 773 C CA . ASN A 1 102 ? 2.059 -18.817 5.073 1.00 57.84 102 ASN A CA 1
ATOM 774 C C . ASN A 1 102 ? 1.650 -18.250 6.435 1.00 57.84 102 ASN A C 1
ATOM 776 O O . ASN A 1 102 ? 1.416 -19.073 7.347 1.00 57.84 102 ASN A O 1
#

Radius of gyration: 24.5 Å; chains: 1; bounding box: 41×42×79 Å

pLDDT: mean 76.17, std 15.63, range [42.81, 95.06]

Foldseek 3Di:
DDDDPPVVVVVVVVVVVVVVVVVVVVVVVVVPPPPQDFPDWDDDDQKIWTWGDPVPQKIKIWIQHRVQQKIWIWIFDNPPPPTDTDTPDMDRNVVVVVVVVD

Sequence (102 aa):
MMNEQQTTIGNATLWASAFIITALVLVMSGRHTQRANAEGVNSANGFTLLTTLNGQGSEFLYLIDDESSMLIVYSISNPQLNAKMEISAAWYLPSMFNTALN